Protein AF-A0A183G8W5-F1 (afdb_monomer_lite)

Foldseek 3Di:
DDPVVVVVVVVVVVVVVVPDDPDDPDDPPPDDPVVVVVVVVVVVVVVVVVVVVVVVVVVVVVPPPPPPPPPVVVVVVLVVQLVVLVVQLVVLVVVCVVPVDPVSVLSNLVSVLSNQLSVLVVVLVVVVVDDPDPDDDDDSVVSSVVSVVVSVVSVVVSVVVSVVVVVVVVVVVVVVVVVPVD

Sequence (182 aa):
MNPRKRQKKINDEEKRKFDEDPHSNGVVSCPSPSQLRLKQEYYDHQARLLRLYEEDKKLLADDRPPKAEPEAESQLMLRCCFALNVFSLVGNLTASILSGSLSIMSTFVDSLMDFLCSAVMNTCMRLIEKPDTFNYPRGKHRLELIGVLISAILMAFANIGMAMQAFNDIADESVSKLGVCG

InterPro domains:
  IPR027469 Cation efflux transmembrane domain superfamily [G3DSA:1.20.1510.10] (77-179)
  IPR027469 Cation efflux transmembrane domain superfamily [SSF16111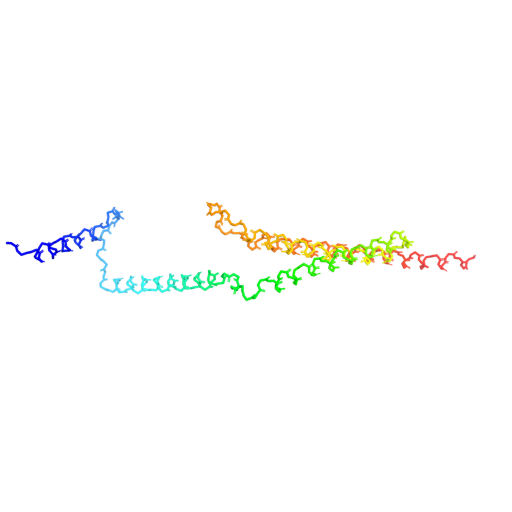1] (75-173)
  IPR050291 Cation-efflux pump FieF-like [PTHR43840] (25-176)
  IPR058533 Cation efflux protein, transmembrane domain [PF01545] (82-171)

Organism: Heligmosomoides polygyrus (NCBI:txid6339)

Radius of gyration: 33.56 Å; chains: 1; bounding box: 96×26×90 Å

Secondary structure (DSSP, 8-state):
--HHHHHHHHHHHHHHHTT------S------HHHHHHHHHHHHHHHHHHHHHHHHHHHHHH-SS---SSHHHHHHHHHHHHHHHHHHHHHHHHHHHHH--HHHHHHHHHHHHHHHHHHHHHHHHHHHS---TTS-SS-HHHHHHHHHHHHHHHHHHHHHHHHHHHHHHHHHHHHHHHHS--

Structure (mmCIF, N/CA/C/O backbone):
data_AF-A0A183G8W5-F1
#
_entry.id   AF-A0A183G8W5-F1
#
loop_
_atom_site.group_PDB
_atom_site.id
_atom_site.type_symbol
_atom_site.label_atom_id
_atom_site.label_alt_id
_atom_site.label_comp_id
_atom_site.label_asym_id
_atom_site.label_entity_id
_atom_site.label_seq_id
_atom_site.pdbx_PDB_ins_code
_atom_site.Cartn_x
_atom_site.Cartn_y
_atom_site.Cartn_z
_atom_site.occupancy
_atom_site.B_iso_or_equiv
_atom_site.auth_seq_id
_atom_site.auth_comp_id
_atom_site.auth_asym_id
_atom_site.auth_atom_id
_atom_site.pdbx_PDB_model_num
ATOM 1 N N . MET A 1 1 ? -53.573 -4.235 56.856 1.00 49.19 1 MET A N 1
ATOM 2 C CA . MET A 1 1 ? -52.093 -4.149 56.777 1.00 49.19 1 MET A CA 1
ATOM 3 C C . MET A 1 1 ? -51.730 -3.386 55.502 1.00 49.19 1 MET A C 1
ATOM 5 O O . MET A 1 1 ? -52.140 -3.818 54.438 1.00 49.19 1 MET A O 1
ATOM 9 N N . ASN A 1 2 ? -51.070 -2.223 55.590 1.00 47.91 2 ASN A N 1
ATOM 10 C CA . ASN A 1 2 ? -50.846 -1.325 54.442 1.00 47.91 2 ASN A CA 1
ATOM 11 C C . ASN A 1 2 ? -49.649 -1.806 53.578 1.00 47.91 2 ASN A C 1
ATOM 13 O O . ASN A 1 2 ? -48.548 -1.928 54.127 1.00 47.91 2 ASN A O 1
ATOM 17 N N . PRO A 1 3 ? -49.817 -2.064 52.264 1.00 54.00 3 PRO A N 1
ATOM 18 C CA . PRO A 1 3 ? -48.777 -2.640 51.398 1.00 54.00 3 PRO A CA 1
ATOM 19 C C . PRO A 1 3 ? -47.509 -1.777 51.290 1.00 54.00 3 PRO A C 1
ATOM 21 O O . PRO A 1 3 ? -46.415 -2.314 51.140 1.00 54.00 3 PRO A O 1
ATOM 24 N N . ARG A 1 4 ? -47.607 -0.456 51.501 1.00 56.97 4 ARG A N 1
ATOM 25 C CA . ARG A 1 4 ? -46.444 0.453 51.461 1.00 56.97 4 ARG A CA 1
ATOM 26 C C . ARG A 1 4 ? -45.430 0.236 52.592 1.00 56.97 4 ARG A C 1
ATOM 28 O O . ARG A 1 4 ? -44.260 0.568 52.430 1.00 56.97 4 ARG A O 1
ATOM 35 N N . LYS A 1 5 ? -45.840 -0.329 53.736 1.00 55.06 5 LYS A N 1
ATOM 36 C CA . LYS A 1 5 ? -44.928 -0.570 54.874 1.00 55.06 5 LYS A CA 1
ATOM 37 C C . LYS A 1 5 ? -44.068 -1.827 54.697 1.00 55.06 5 LYS A C 1
ATOM 39 O O . LYS A 1 5 ? -42.996 -1.899 55.288 1.00 55.06 5 LYS A O 1
ATOM 44 N N . ARG A 1 6 ? -44.510 -2.793 53.881 1.00 56.31 6 ARG A N 1
ATOM 45 C CA . ARG A 1 6 ? -43.727 -4.000 53.563 1.00 56.31 6 ARG A CA 1
ATOM 46 C C . ARG A 1 6 ? -42.568 -3.685 52.623 1.00 56.31 6 ARG A C 1
ATOM 48 O O . ARG A 1 6 ? -41.458 -4.103 52.913 1.00 56.31 6 ARG A O 1
ATOM 55 N N . GLN A 1 7 ? -42.803 -2.879 51.586 1.00 57.22 7 GLN A N 1
ATOM 56 C CA . GLN A 1 7 ? -41.749 -2.481 50.644 1.00 57.22 7 GLN A CA 1
ATOM 57 C C . GLN A 1 7 ? -40.586 -1.763 51.340 1.00 57.22 7 GLN A C 1
ATOM 59 O O . GLN A 1 7 ? -39.430 -2.043 51.055 1.00 57.22 7 GLN A O 1
ATOM 64 N N . LYS A 1 8 ? -40.886 -0.880 52.303 1.00 54.34 8 LYS A N 1
ATOM 65 C CA . LYS A 1 8 ? -39.847 -0.129 53.017 1.00 54.34 8 LYS A CA 1
ATOM 66 C C . LYS A 1 8 ? -38.949 -1.040 53.865 1.00 54.34 8 LYS A C 1
ATOM 68 O O . LYS A 1 8 ? -37.739 -0.896 53.822 1.00 54.34 8 LYS A O 1
ATOM 73 N N . LYS A 1 9 ? -39.534 -2.038 54.541 1.00 56.78 9 LYS A N 1
ATOM 74 C CA . LYS A 1 9 ? -38.778 -3.047 55.303 1.00 56.78 9 LYS A CA 1
ATOM 75 C C . LYS A 1 9 ? -37.873 -3.907 54.421 1.00 56.78 9 LYS A C 1
ATOM 77 O O . LYS A 1 9 ? -36.757 -4.193 54.825 1.00 56.78 9 LYS A O 1
ATOM 82 N N . ILE A 1 10 ? -38.352 -4.287 53.236 1.00 56.53 10 ILE A N 1
ATOM 83 C CA . ILE A 1 10 ? -37.584 -5.101 52.285 1.00 56.53 10 ILE A CA 1
ATOM 84 C C . ILE A 1 10 ? -36.381 -4.301 51.765 1.00 56.53 10 ILE A C 1
ATOM 86 O O . ILE A 1 10 ? -35.266 -4.808 51.786 1.00 56.53 10 ILE A O 1
ATOM 90 N N . ASN A 1 11 ? -36.572 -3.023 51.417 1.00 51.72 11 ASN A N 1
ATOM 91 C CA . ASN A 1 11 ? -35.470 -2.153 50.995 1.00 51.72 11 ASN A CA 1
ATOM 92 C C . ASN A 1 11 ? -34.452 -1.883 52.123 1.00 51.72 11 ASN A C 1
ATOM 94 O O . ASN A 1 11 ? -33.257 -1.786 51.852 1.00 51.72 11 ASN A O 1
ATOM 98 N N . ASP A 1 12 ? -34.903 -1.779 53.378 1.00 54.53 12 ASP A N 1
ATOM 99 C CA . ASP A 1 12 ? -34.021 -1.571 54.536 1.00 54.53 12 ASP A CA 1
ATOM 100 C C . ASP A 1 12 ? -33.238 -2.852 54.920 1.00 54.53 12 ASP A C 1
ATOM 102 O O . ASP A 1 12 ? -32.113 -2.764 55.417 1.00 54.53 12 ASP A O 1
ATOM 106 N N . GLU A 1 13 ? -33.790 -4.047 54.671 1.00 57.28 13 GLU A N 1
ATOM 107 C CA . GLU A 1 13 ? -33.091 -5.334 54.846 1.00 57.28 13 GLU A CA 1
ATOM 108 C C . GLU A 1 13 ? -32.104 -5.630 53.708 1.00 57.28 13 GLU A C 1
ATOM 110 O O . GLU A 1 13 ? -31.010 -6.132 53.971 1.00 57.28 13 GLU A O 1
ATOM 115 N N . GLU A 1 14 ? -32.439 -5.270 52.467 1.00 52.94 14 GLU A N 1
ATOM 116 C CA . GLU A 1 14 ? -31.558 -5.440 51.304 1.00 52.94 14 GLU A CA 1
ATOM 117 C C . GLU A 1 14 ? -30.315 -4.542 51.404 1.00 52.94 14 GLU A C 1
ATOM 119 O O . GLU A 1 14 ? -29.197 -4.988 51.141 1.00 52.94 14 GLU A O 1
ATOM 124 N N . LYS A 1 15 ? -30.476 -3.316 51.923 1.00 46.53 15 LYS A N 1
ATOM 125 C CA . LYS A 1 15 ? -29.362 -2.386 52.156 1.00 46.53 15 LYS A CA 1
ATOM 126 C C . LYS A 1 15 ? -28.382 -2.868 53.230 1.00 46.53 15 LYS A C 1
ATOM 128 O O . LYS A 1 15 ? -27.213 -2.514 53.163 1.00 46.53 15 LYS A O 1
ATOM 133 N N . ARG A 1 16 ? -28.821 -3.699 54.187 1.00 49.56 16 ARG A N 1
ATOM 134 C CA . ARG A 1 16 ? -27.936 -4.282 55.214 1.00 49.56 16 ARG A CA 1
ATOM 135 C C . ARG A 1 16 ? -27.105 -5.470 54.729 1.00 49.56 16 ARG A C 1
ATOM 137 O O . ARG A 1 16 ? -26.141 -5.812 55.401 1.00 49.56 16 ARG A O 1
ATOM 144 N N . LYS A 1 17 ? -27.455 -6.094 53.600 1.00 45.84 17 LYS A N 1
ATOM 145 C CA . LYS A 1 17 ? -26.673 -7.201 53.023 1.00 45.84 17 LYS A CA 1
ATOM 146 C C . LYS A 1 17 ? -25.524 -6.748 52.124 1.00 45.84 17 LYS A C 1
ATOM 148 O O . LYS A 1 17 ? -24.639 -7.547 51.863 1.00 45.84 17 LYS A O 1
ATOM 153 N N . PHE A 1 18 ? -25.534 -5.502 51.653 1.00 42.06 18 PHE A N 1
ATOM 154 C CA . PHE A 1 18 ? -24.495 -4.990 50.753 1.00 42.06 18 PHE A CA 1
ATOM 155 C C . PHE A 1 18 ? -23.235 -4.492 51.490 1.00 42.06 18 PHE A C 1
ATOM 157 O O . PHE A 1 18 ? -22.231 -4.225 50.848 1.00 42.06 18 PHE A O 1
ATOM 164 N N . ASP A 1 19 ? -23.270 -4.395 52.826 1.00 48.47 19 ASP A N 1
ATOM 165 C CA . ASP A 1 19 ? -22.113 -4.018 53.658 1.00 48.47 19 ASP A CA 1
ATOM 166 C C . ASP A 1 19 ? -21.274 -5.231 54.136 1.00 48.47 19 ASP A C 1
ATOM 168 O O . ASP A 1 19 ? -20.283 -5.049 54.843 1.00 48.47 19 ASP A O 1
ATOM 172 N N . GLU A 1 20 ? -21.633 -6.470 53.771 1.00 48.41 20 GLU A N 1
ATOM 173 C CA . GLU A 1 20 ? -20.783 -7.650 54.010 1.00 48.41 20 GLU A CA 1
ATOM 174 C C . GLU A 1 20 ? -19.962 -7.991 52.759 1.00 48.41 20 GLU A C 1
ATOM 176 O O . GLU A 1 20 ? -20.399 -8.760 51.905 1.00 48.41 20 GLU A O 1
ATOM 181 N N . ASP A 1 21 ? -18.741 -7.460 52.681 1.00 39.84 21 ASP A N 1
ATOM 182 C CA . ASP A 1 21 ? -17.674 -8.013 51.840 1.00 39.84 21 ASP A CA 1
ATOM 183 C C . ASP A 1 21 ? -16.904 -9.086 52.640 1.00 39.84 21 ASP A C 1
ATOM 185 O O . ASP A 1 21 ? -16.186 -8.748 53.589 1.00 39.84 21 ASP A O 1
ATOM 189 N N . PRO A 1 22 ? -16.981 -10.385 52.289 1.00 53.00 22 PRO A N 1
ATOM 190 C CA . PRO A 1 22 ? -16.333 -11.440 53.048 1.00 53.00 22 PRO A CA 1
ATOM 191 C C . PRO A 1 22 ? -15.036 -11.867 52.354 1.00 53.00 22 PRO A C 1
ATOM 193 O O . PRO A 1 22 ? -14.974 -12.962 51.813 1.00 53.00 22 PRO A O 1
ATOM 196 N N . HIS A 1 23 ? -13.993 -11.027 52.337 1.00 48.72 23 HIS A N 1
ATOM 197 C CA . HIS A 1 23 ? -12.606 -11.514 52.219 1.00 48.72 23 HIS A CA 1
ATOM 198 C C . HIS A 1 23 ? -11.563 -10.400 52.427 1.00 48.72 23 HIS A C 1
ATOM 200 O O . HIS A 1 23 ? -11.096 -9.767 51.485 1.00 48.72 23 HIS A O 1
ATOM 206 N N . SER A 1 24 ? -11.114 -10.206 53.669 1.00 42.41 24 SER A N 1
ATOM 207 C CA . SER A 1 24 ? -9.770 -9.674 53.933 1.00 42.41 24 SER A CA 1
ATOM 208 C C . SER A 1 24 ? -9.283 -10.144 55.303 1.00 42.41 24 SER A C 1
ATOM 210 O O . SER A 1 24 ? -9.345 -9.426 56.298 1.00 42.41 24 SER A O 1
ATOM 212 N N . ASN A 1 25 ? -8.786 -11.383 55.348 1.00 51.31 25 ASN A N 1
ATOM 213 C CA . ASN A 1 25 ? -7.947 -11.866 56.442 1.00 51.31 25 ASN A CA 1
ATOM 214 C C . ASN A 1 25 ? -6.604 -11.128 56.392 1.00 51.31 25 ASN A C 1
ATOM 216 O O . ASN A 1 25 ? -5.707 -11.492 55.637 1.00 51.31 25 ASN A O 1
ATOM 220 N N . GLY A 1 26 ? -6.483 -10.079 57.196 1.00 43.53 26 GLY A N 1
ATOM 221 C CA . GLY A 1 26 ? -5.248 -9.333 57.388 1.00 43.53 26 GLY A CA 1
ATOM 222 C C . GLY A 1 26 ? -5.509 -8.190 58.352 1.00 43.53 26 GLY A C 1
ATOM 223 O O . GLY A 1 26 ? -6.184 -7.242 57.980 1.00 43.53 26 GLY A O 1
ATOM 224 N N . VAL A 1 27 ? -5.037 -8.347 59.594 1.00 43.94 27 VAL A N 1
ATOM 225 C CA . VAL A 1 27 ? -4.853 -7.322 60.639 1.00 43.94 27 VAL A CA 1
ATOM 226 C C . VAL A 1 27 ? -5.718 -6.066 60.455 1.00 43.94 27 VAL A C 1
ATOM 228 O O . VAL A 1 27 ? -5.347 -5.143 59.731 1.00 43.94 27 VAL A O 1
ATOM 231 N N . VAL A 1 28 ? -6.845 -5.985 61.169 1.00 51.59 28 VAL A N 1
ATOM 232 C CA . VAL A 1 28 ? -7.595 -4.728 61.316 1.00 51.59 28 VAL A CA 1
ATOM 233 C C . VAL A 1 28 ? -6.777 -3.789 62.209 1.00 51.59 28 VAL A C 1
ATOM 235 O O . VAL A 1 28 ? -7.025 -3.643 63.402 1.00 51.59 28 VAL A O 1
ATOM 238 N N . SER A 1 29 ? -5.748 -3.165 61.640 1.00 54.47 29 SER A N 1
ATOM 239 C CA . SER A 1 29 ? -5.206 -1.924 62.177 1.00 54.47 29 SER A CA 1
ATOM 240 C C . SER A 1 29 ? -6.195 -0.830 61.807 1.00 54.47 29 SER A C 1
ATOM 242 O O . SER A 1 29 ? -6.332 -0.495 60.631 1.00 54.47 29 SER A O 1
ATOM 244 N N . CYS A 1 30 ? -6.908 -0.294 62.798 1.00 56.50 30 CYS A N 1
ATOM 245 C CA . CYS A 1 30 ? -7.756 0.878 62.607 1.00 56.50 30 CYS A CA 1
ATOM 246 C C . CYS A 1 30 ? -6.913 2.001 61.972 1.00 56.50 30 CYS A C 1
ATOM 248 O O . CYS A 1 30 ? -5.947 2.453 62.596 1.00 56.50 30 CYS A O 1
ATOM 250 N N . PRO A 1 31 ? -7.221 2.446 60.741 1.00 57.00 31 PRO A N 1
ATOM 251 C CA . PRO A 1 31 ? -6.466 3.516 60.117 1.00 57.00 31 PRO A CA 1
ATOM 252 C C . PRO A 1 31 ? -6.745 4.829 60.857 1.00 57.00 31 PRO A C 1
ATOM 254 O O . PRO A 1 31 ? -7.890 5.145 61.171 1.00 57.00 31 PRO A O 1
ATOM 257 N N . SER A 1 32 ? -5.690 5.603 61.131 1.00 60.19 32 SER A N 1
ATOM 258 C CA . SER A 1 32 ? -5.796 6.990 61.608 1.00 60.19 32 SER A CA 1
ATOM 259 C C . SER A 1 32 ? -6.799 7.783 60.747 1.00 60.19 32 SER A C 1
ATOM 261 O O . SER A 1 32 ? -6.834 7.573 59.531 1.00 60.19 32 SER A O 1
ATOM 263 N N . PRO A 1 33 ? -7.573 8.736 61.303 1.00 67.00 33 PRO A N 1
ATOM 264 C CA . PRO A 1 33 ? -8.518 9.555 60.533 1.00 67.00 33 PRO A CA 1
ATOM 265 C C . PRO A 1 33 ? -7.881 10.290 59.338 1.00 67.00 33 PRO A C 1
ATOM 267 O O . PRO A 1 33 ? -8.570 10.588 58.363 1.00 67.00 33 PRO A O 1
ATOM 270 N N . SER A 1 34 ? -6.564 10.532 59.362 1.00 65.12 34 SER A N 1
ATOM 271 C CA . SER A 1 34 ? -5.813 11.059 58.213 1.00 65.12 34 SER A CA 1
ATOM 272 C C . SER A 1 34 ? -5.623 10.041 57.076 1.00 65.12 34 SER A C 1
ATOM 274 O O . SER A 1 34 ? -5.684 10.414 55.908 1.00 65.12 34 SER A O 1
ATOM 276 N N . GLN A 1 35 ? -5.459 8.755 57.398 1.00 65.19 35 GLN A N 1
ATOM 277 C CA . GLN A 1 35 ? -5.268 7.668 56.427 1.00 65.19 35 GLN A CA 1
ATOM 278 C C . GLN A 1 35 ? -6.565 7.328 55.679 1.00 65.19 35 GLN A C 1
ATOM 280 O O . GLN A 1 35 ? -6.529 6.971 54.504 1.00 65.19 35 GLN A O 1
ATOM 285 N N . LEU A 1 36 ? -7.725 7.484 56.330 1.00 69.38 36 LEU A N 1
ATOM 286 C CA . LEU A 1 36 ? -9.034 7.309 55.689 1.00 69.38 36 LEU A CA 1
ATOM 287 C C . LEU A 1 36 ? -9.291 8.354 54.598 1.00 69.38 36 LEU A C 1
ATOM 289 O O . LEU A 1 36 ? -9.802 8.004 53.538 1.00 69.38 36 LEU A O 1
ATOM 293 N N . ARG A 1 37 ? -8.887 9.611 54.823 1.00 73.62 37 ARG A N 1
ATOM 294 C CA . ARG A 1 37 ? -9.021 10.683 53.823 1.00 73.62 37 ARG A CA 1
ATOM 295 C C . ARG A 1 37 ? -8.140 10.441 52.602 1.00 73.62 37 ARG A C 1
ATOM 297 O O . ARG A 1 37 ? -8.619 10.579 51.485 1.00 73.62 37 ARG A O 1
ATOM 304 N N . LEU A 1 38 ? -6.899 10.004 52.817 1.00 82.81 38 LEU A N 1
ATOM 305 C CA . LEU A 1 38 ? -5.981 9.659 51.730 1.00 82.81 38 LEU A CA 1
ATOM 306 C C . LEU A 1 38 ? -6.483 8.455 50.922 1.00 82.81 38 LEU A C 1
ATOM 308 O O . LEU A 1 38 ? -6.426 8.457 49.696 1.00 82.81 38 LEU A O 1
ATOM 312 N N . LYS A 1 39 ? -7.016 7.433 51.604 1.00 72.50 39 LYS A N 1
ATOM 313 C CA . LYS A 1 39 ? -7.614 6.262 50.952 1.00 72.50 39 LYS A CA 1
ATOM 314 C C . LYS A 1 39 ? -8.842 6.654 50.122 1.00 72.50 39 LYS A C 1
ATOM 316 O O . LYS A 1 39 ? -9.029 6.132 49.028 1.00 72.50 39 LYS A O 1
ATOM 321 N N . GLN A 1 40 ? -9.647 7.590 50.620 1.00 81.38 40 GLN A N 1
ATOM 322 C CA . GLN A 1 40 ? -10.811 8.108 49.908 1.00 81.38 40 GLN A CA 1
ATOM 323 C C . GLN A 1 40 ? -10.413 8.931 48.676 1.00 81.38 40 GLN A C 1
ATOM 325 O O . GLN A 1 40 ? -10.931 8.660 47.598 1.00 81.38 40 GLN A O 1
ATOM 330 N N . GLU A 1 41 ? -9.421 9.823 48.785 1.00 83.56 41 GLU A N 1
ATOM 331 C CA . GLU A 1 41 ? -8.863 10.531 47.620 1.00 83.56 41 GLU A CA 1
ATOM 332 C C . GLU A 1 41 ? -8.254 9.572 46.588 1.00 83.56 41 GLU A C 1
ATOM 334 O O . GLU A 1 41 ? -8.422 9.768 45.385 1.00 83.56 41 GLU A O 1
ATOM 339 N N . TYR A 1 42 ? -7.580 8.508 47.038 1.00 80.44 42 TYR A N 1
ATOM 340 C CA . TYR A 1 42 ? -7.020 7.492 46.148 1.00 80.44 42 TYR A CA 1
ATOM 341 C C . TYR A 1 42 ? -8.116 6.763 45.355 1.00 80.44 42 TYR A C 1
ATOM 343 O O . TYR A 1 42 ? -8.004 6.623 44.134 1.00 80.44 42 TYR A O 1
ATOM 351 N N . TYR A 1 43 ? -9.204 6.347 46.014 1.00 83.81 43 TYR A N 1
ATOM 352 C CA . TYR A 1 43 ? -10.336 5.709 45.335 1.00 83.81 43 TYR A CA 1
ATOM 353 C C . TYR A 1 43 ? -11.100 6.668 44.421 1.00 83.81 43 TYR A C 1
ATOM 355 O O . TYR A 1 43 ? -11.495 6.261 43.327 1.00 83.81 43 TYR A O 1
ATOM 363 N N . ASP A 1 44 ? -11.257 7.935 44.812 1.00 90.06 44 ASP A N 1
ATOM 364 C CA . ASP A 1 44 ? -11.855 8.964 43.956 1.00 90.06 44 ASP A CA 1
ATOM 365 C C . ASP A 1 44 ? -11.013 9.179 42.695 1.00 90.06 44 ASP A C 1
ATOM 367 O O . ASP A 1 44 ? -11.540 9.263 41.577 1.00 90.06 44 ASP A O 1
ATOM 371 N N . HIS A 1 45 ? -9.686 9.187 42.843 1.00 87.81 45 HIS A N 1
ATOM 372 C CA . HIS A 1 45 ? -8.786 9.312 41.709 1.00 87.81 45 HIS A CA 1
ATOM 373 C C . HIS A 1 45 ? -8.870 8.096 40.775 1.00 87.81 45 HIS A C 1
ATOM 375 O O . HIS A 1 45 ? -8.903 8.260 39.549 1.00 87.81 45 HIS A O 1
ATOM 381 N N . GLN A 1 46 ? -8.969 6.891 41.341 1.00 87.88 46 GLN A N 1
ATOM 382 C CA . GLN A 1 46 ? -9.117 5.646 40.590 1.00 87.88 46 GLN A CA 1
ATOM 383 C C . GLN A 1 46 ? -10.467 5.585 39.852 1.00 87.88 46 GLN A C 1
ATOM 385 O O . GLN A 1 46 ? -10.512 5.196 38.683 1.00 87.88 46 GLN A O 1
ATOM 390 N N . ALA A 1 47 ? -11.552 6.058 40.474 1.00 89.75 47 ALA A N 1
ATOM 391 C CA . ALA A 1 47 ? -12.870 6.164 39.849 1.00 89.75 47 ALA A CA 1
ATOM 392 C C . ALA A 1 47 ? -12.883 7.161 38.678 1.00 89.75 47 ALA A C 1
ATOM 394 O O . ALA A 1 47 ? -13.520 6.907 37.652 1.00 89.75 47 ALA A O 1
ATOM 395 N N . ARG A 1 48 ? -12.145 8.276 38.790 1.00 93.38 48 ARG A N 1
ATOM 396 C CA . ARG A 1 48 ? -11.991 9.252 37.700 1.00 93.38 48 ARG A CA 1
ATOM 397 C C . ARG A 1 48 ? -11.288 8.647 36.484 1.00 93.38 48 ARG A C 1
ATOM 399 O O . ARG A 1 48 ? -11.756 8.838 35.366 1.00 93.38 48 ARG A O 1
ATOM 406 N N . LEU A 1 49 ? -10.193 7.915 36.696 1.00 90.19 49 LEU A N 1
ATOM 407 C CA . LEU A 1 49 ? -9.461 7.247 35.613 1.00 90.19 49 LEU A CA 1
ATOM 408 C C . LEU A 1 49 ? -10.321 6.191 34.920 1.00 90.19 49 LEU A C 1
ATOM 410 O O . LEU A 1 49 ? -10.300 6.093 33.696 1.00 90.19 49 LEU A O 1
ATOM 414 N N . LEU A 1 50 ? -11.109 5.438 35.691 1.00 91.06 50 LEU A N 1
ATOM 415 C CA . LEU A 1 50 ? -12.001 4.422 35.141 1.00 91.06 50 LEU A CA 1
ATOM 416 C C . LEU A 1 50 ? -13.089 5.045 34.255 1.00 91.06 50 LEU A C 1
ATOM 418 O O . LEU A 1 50 ? -13.356 4.532 33.173 1.00 91.06 50 LEU A O 1
ATOM 422 N N . ARG A 1 51 ? -13.658 6.184 34.679 1.00 92.62 51 ARG A N 1
ATOM 423 C CA . ARG A 1 51 ? -14.633 6.945 33.882 1.00 92.62 51 ARG A CA 1
ATOM 424 C C . ARG A 1 51 ? -14.033 7.488 32.591 1.00 92.62 51 ARG A C 1
ATOM 426 O O . ARG A 1 51 ? -14.648 7.310 31.551 1.00 92.62 51 ARG A O 1
ATOM 433 N N . LEU A 1 52 ? -12.844 8.093 32.656 1.00 89.56 52 LEU A N 1
ATOM 434 C CA . LEU A 1 52 ? -12.129 8.594 31.474 1.00 89.56 52 LEU A CA 1
ATOM 435 C C . LEU A 1 52 ? -11.815 7.459 30.494 1.00 89.56 52 LEU A C 1
ATOM 437 O O . LEU A 1 52 ? -12.067 7.585 29.306 1.00 89.56 52 LEU A O 1
ATOM 441 N N . TYR A 1 53 ? -11.348 6.313 30.996 1.00 87.25 53 TYR A N 1
ATOM 442 C CA . TYR A 1 53 ? -11.099 5.137 30.164 1.00 87.25 53 TYR A CA 1
ATOM 443 C C . TYR A 1 53 ? -12.381 4.599 29.514 1.00 87.25 53 TYR A C 1
ATOM 445 O O . TYR A 1 53 ? -12.364 4.159 28.368 1.00 87.25 53 TYR A O 1
ATOM 453 N N . GLU A 1 54 ? -13.501 4.604 30.236 1.00 87.81 54 GLU A N 1
ATOM 454 C CA . GLU A 1 54 ? -14.789 4.152 29.711 1.00 87.81 54 GLU A CA 1
ATOM 455 C C . GLU A 1 54 ? -15.395 5.146 28.710 1.00 87.81 54 GLU A C 1
ATOM 457 O O . GLU A 1 54 ? -16.040 4.726 27.751 1.00 87.81 54 GLU A O 1
ATOM 462 N N . GLU A 1 55 ? -15.155 6.442 28.899 1.00 86.19 55 GLU A N 1
ATOM 463 C CA . GLU A 1 55 ? -15.500 7.513 27.963 1.00 86.19 55 GLU A CA 1
ATOM 464 C C . GLU A 1 55 ? -14.670 7.414 26.681 1.00 86.19 55 GLU A C 1
ATOM 466 O O . GLU A 1 55 ? -15.255 7.312 25.607 1.00 86.19 55 GLU A O 1
ATOM 471 N N . ASP A 1 56 ? -13.344 7.290 26.784 1.00 79.62 56 ASP A N 1
ATOM 472 C CA . ASP A 1 56 ? -12.460 7.029 25.641 1.00 79.62 56 ASP A CA 1
ATOM 473 C C . ASP A 1 56 ? -12.873 5.745 24.918 1.00 79.62 56 ASP A C 1
ATOM 475 O O . ASP A 1 56 ? -12.949 5.701 23.693 1.00 79.62 56 ASP A O 1
ATOM 479 N N . LYS A 1 57 ? -13.217 4.688 25.664 1.00 80.62 57 LYS A N 1
ATOM 480 C CA . LYS A 1 57 ? -13.716 3.438 25.083 1.00 80.62 57 LYS A CA 1
ATOM 481 C C . LYS A 1 57 ? -15.059 3.630 24.379 1.00 80.62 57 LYS A C 1
ATOM 483 O O . LYS A 1 57 ? -15.297 2.951 23.387 1.00 80.62 57 LYS A O 1
ATOM 488 N N . LYS A 1 58 ? -15.932 4.513 24.869 1.00 76.19 58 LYS A N 1
ATOM 489 C CA . LYS A 1 58 ? -17.198 4.858 24.207 1.00 76.19 58 LYS A CA 1
ATOM 490 C C . LYS A 1 58 ? -16.970 5.712 22.972 1.00 76.19 58 LYS A C 1
ATOM 492 O O . LYS A 1 58 ? -17.620 5.435 21.982 1.00 76.19 58 LYS A O 1
ATOM 497 N N . LEU A 1 59 ? -16.040 6.662 22.992 1.00 73.69 59 LEU A N 1
ATOM 498 C CA . LEU A 1 59 ? -15.664 7.454 21.818 1.00 73.69 59 LEU A CA 1
ATOM 499 C C . LEU A 1 59 ? -15.048 6.566 20.733 1.00 73.69 59 LEU A C 1
ATOM 501 O O . LEU A 1 59 ? -15.466 6.626 19.586 1.00 73.69 59 LEU A O 1
ATOM 505 N N . LEU A 1 60 ? -14.146 5.658 21.111 1.00 69.50 60 LEU A N 1
ATOM 506 C CA . LEU A 1 60 ? -13.544 4.676 20.201 1.00 69.50 60 LEU A CA 1
ATOM 507 C C . LEU A 1 60 ? -14.527 3.586 19.740 1.00 69.50 60 LEU A C 1
ATOM 509 O O . LEU A 1 60 ? -14.310 2.961 18.710 1.00 69.50 60 LEU A O 1
ATOM 513 N N . ALA A 1 61 ? -15.576 3.299 20.516 1.00 63.88 61 ALA A N 1
ATOM 514 C CA . ALA A 1 61 ? -16.632 2.361 20.125 1.00 63.88 61 ALA A CA 1
ATOM 515 C C . ALA A 1 61 ? -17.761 3.034 19.330 1.00 63.88 61 ALA A C 1
ATOM 517 O O . ALA A 1 61 ? -18.474 2.345 18.600 1.00 63.88 61 ALA A O 1
ATOM 518 N N . ASP A 1 62 ? -17.946 4.345 19.496 1.00 55.91 62 ASP A N 1
ATOM 519 C CA . ASP A 1 62 ? -18.834 5.181 18.687 1.00 55.91 62 ASP A CA 1
ATOM 520 C C . ASP A 1 62 ? -18.171 5.618 17.378 1.00 55.91 62 ASP A C 1
ATOM 522 O O . ASP A 1 62 ? -18.879 5.839 16.402 1.00 55.91 62 ASP A O 1
ATOM 526 N N . ASP A 1 63 ? -16.841 5.498 17.291 1.00 51.22 63 ASP A N 1
ATOM 527 C CA . ASP A 1 63 ? -16.084 5.247 16.054 1.00 51.22 63 ASP A CA 1
ATOM 528 C C . ASP A 1 63 ? -16.405 3.845 15.473 1.00 51.22 63 ASP A C 1
ATOM 530 O O . ASP A 1 63 ? -15.562 3.114 14.946 1.00 51.22 63 ASP A O 1
ATOM 534 N N . ARG A 1 64 ? -17.686 3.443 15.544 1.00 52.47 64 ARG A N 1
ATOM 535 C CA . ARG A 1 64 ? -18.283 2.654 14.472 1.00 52.47 64 ARG A CA 1
ATOM 536 C C . ARG A 1 64 ? -17.928 3.401 13.189 1.00 52.47 64 ARG A C 1
ATOM 538 O O . ARG A 1 64 ? -18.117 4.619 13.168 1.00 52.47 64 ARG A O 1
ATOM 545 N N . PRO A 1 65 ? -17.443 2.705 12.143 1.00 53.47 65 PRO A N 1
ATOM 546 C CA . PRO A 1 65 ? -17.175 3.358 10.871 1.00 53.47 65 PRO A CA 1
ATOM 547 C C . PRO A 1 65 ? -18.391 4.228 10.541 1.00 53.47 65 PRO A C 1
ATOM 549 O O . PRO A 1 65 ? -19.518 3.759 10.760 1.00 53.47 65 PRO A O 1
ATOM 552 N N . PRO A 1 66 ? -18.175 5.499 10.152 1.00 48.12 66 PRO A N 1
ATOM 553 C CA . PRO A 1 66 ? -19.230 6.491 10.040 1.00 48.12 66 PRO A CA 1
ATOM 554 C C . PRO A 1 66 ? -20.418 5.854 9.343 1.00 48.12 66 PRO A C 1
ATOM 556 O O . PRO A 1 66 ? -20.275 5.227 8.294 1.00 48.12 66 PRO A O 1
ATOM 559 N N . LYS A 1 67 ? -21.573 5.942 9.998 1.00 42.91 67 LYS A N 1
ATOM 560 C CA . LYS A 1 67 ? -22.834 5.391 9.528 1.00 42.91 67 LYS A CA 1
ATOM 561 C C . LYS A 1 67 ? -23.133 5.976 8.147 1.00 42.91 67 LYS A C 1
ATOM 563 O O . LYS A 1 67 ? -23.719 7.041 8.069 1.00 42.91 67 LYS A O 1
ATOM 568 N N . ALA A 1 68 ? -22.704 5.281 7.099 1.00 51.81 68 ALA A N 1
ATOM 569 C CA . ALA A 1 68 ? -23.468 5.019 5.892 1.00 51.81 68 ALA A CA 1
ATOM 570 C C . ALA A 1 68 ? -24.338 6.175 5.352 1.00 51.81 68 ALA A C 1
ATOM 572 O O . ALA A 1 68 ? -25.494 5.960 5.000 1.00 51.81 68 ALA A O 1
ATOM 573 N N . GLU A 1 69 ? -23.800 7.387 5.249 1.00 50.00 69 GLU A N 1
ATOM 574 C CA . GLU A 1 69 ? -24.196 8.300 4.172 1.00 50.00 69 GLU A CA 1
ATOM 575 C C . GLU A 1 69 ? -23.682 7.656 2.866 1.00 50.00 69 GLU A C 1
ATOM 577 O O . GLU A 1 69 ? -22.626 7.017 2.886 1.00 50.00 69 GLU A O 1
ATOM 582 N N . PRO A 1 70 ? -24.457 7.705 1.770 1.00 47.84 70 PRO A N 1
ATOM 583 C CA . PRO A 1 70 ? -24.714 6.563 0.878 1.00 47.84 70 PRO A CA 1
ATOM 584 C C . PRO A 1 70 ? -23.522 5.598 0.726 1.00 47.84 70 PRO A C 1
ATOM 586 O O . PRO A 1 70 ? -22.572 5.882 0.001 1.00 47.84 70 PRO A O 1
ATOM 589 N N . GLU A 1 71 ? -23.598 4.407 1.344 1.00 54.09 71 GLU A N 1
ATOM 590 C CA . GLU A 1 71 ? -22.546 3.364 1.295 1.00 54.09 71 GLU A CA 1
ATOM 591 C C . GLU A 1 71 ? -22.093 2.996 -0.129 1.00 54.09 71 GLU A C 1
ATOM 593 O O . GLU A 1 71 ? -21.007 2.449 -0.328 1.00 54.09 71 GLU A O 1
ATOM 598 N N . ALA A 1 72 ? -22.914 3.311 -1.132 1.00 56.50 72 ALA A N 1
ATOM 599 C CA . ALA A 1 72 ? -22.575 3.167 -2.536 1.00 56.50 72 ALA A CA 1
ATOM 600 C C . ALA A 1 72 ? -21.331 3.980 -2.939 1.00 56.50 72 ALA A C 1
ATOM 602 O O . ALA A 1 72 ? -20.538 3.477 -3.732 1.00 56.50 72 ALA A O 1
ATOM 603 N N . GLU A 1 73 ? -21.122 5.185 -2.399 1.00 59.56 73 GLU A N 1
ATOM 604 C CA . GLU A 1 73 ? -20.004 6.048 -2.807 1.00 59.56 73 GLU A CA 1
ATOM 605 C C . GLU A 1 73 ? -18.662 5.544 -2.263 1.00 59.56 73 GLU A C 1
ATOM 607 O O . GLU A 1 73 ? -17.705 5.381 -3.022 1.00 59.56 73 GLU A O 1
ATOM 612 N N . SER A 1 74 ? -18.600 5.177 -0.980 1.00 62.50 74 SER A N 1
ATOM 613 C CA . SER A 1 74 ? -17.386 4.618 -0.366 1.00 62.50 74 SER A CA 1
ATOM 614 C C . SER A 1 74 ? -17.016 3.254 -0.958 1.00 62.50 74 SER A C 1
ATOM 616 O O . SER A 1 74 ? -15.843 2.978 -1.230 1.00 62.50 74 SER A O 1
ATOM 618 N N . GLN A 1 75 ? -18.010 2.400 -1.231 1.00 68.12 75 GLN A N 1
ATOM 619 C CA . GLN A 1 75 ? -17.770 1.120 -1.902 1.00 68.12 75 GLN A CA 1
ATOM 620 C C . GLN A 1 75 ? -17.346 1.300 -3.361 1.00 68.12 75 GLN A C 1
ATOM 622 O O . GLN A 1 75 ? -16.516 0.528 -3.848 1.00 68.12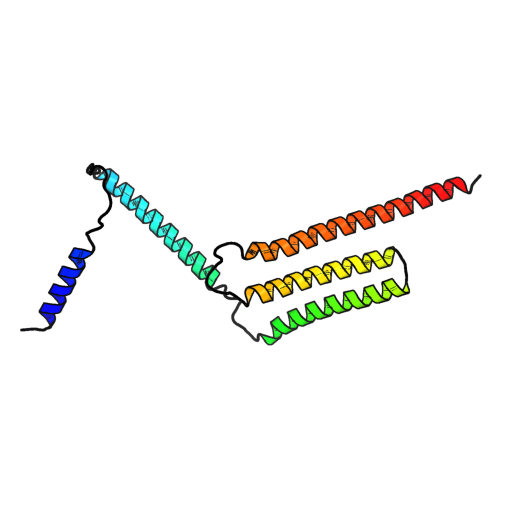 75 GLN A O 1
ATOM 627 N N . LEU A 1 76 ? -17.882 2.302 -4.064 1.00 73.88 76 LEU A N 1
ATOM 628 C CA . LEU A 1 76 ? -17.435 2.644 -5.411 1.00 73.88 76 LEU A CA 1
ATOM 629 C C . LEU A 1 76 ? -15.969 3.078 -5.390 1.00 73.88 76 LEU A C 1
ATOM 631 O O . LEU A 1 76 ? -15.199 2.608 -6.220 1.00 73.88 76 LEU A O 1
ATOM 635 N N . MET A 1 77 ? -15.564 3.895 -4.418 1.00 74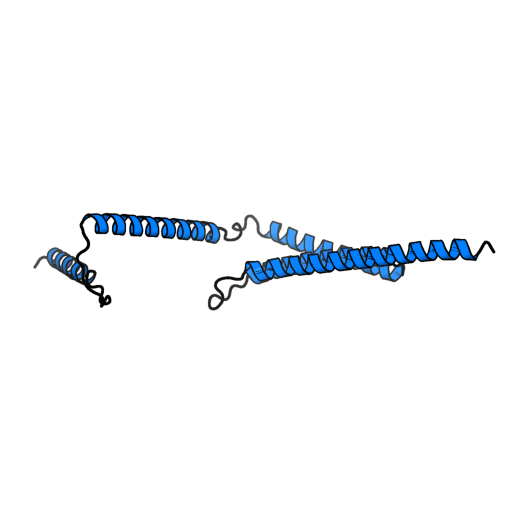.25 77 MET A N 1
ATOM 636 C CA . MET A 1 77 ? -14.186 4.371 -4.290 1.00 74.25 77 MET A CA 1
ATOM 637 C C . MET A 1 77 ? -13.202 3.213 -4.053 1.00 74.25 77 MET A C 1
ATOM 639 O O . MET A 1 77 ? -12.179 3.128 -4.728 1.00 74.25 77 MET A O 1
ATOM 643 N N . LEU A 1 78 ? -13.557 2.248 -3.195 1.00 73.19 78 LEU A N 1
ATOM 644 C CA . LEU A 1 78 ? -12.782 1.014 -2.988 1.00 73.19 78 LEU A CA 1
ATOM 645 C C . LEU A 1 78 ? -12.699 0.148 -4.249 1.00 73.19 78 LEU A C 1
ATOM 647 O O . LEU A 1 78 ? -11.623 -0.345 -4.592 1.00 73.19 78 LEU A O 1
ATOM 651 N N . ARG A 1 79 ? -13.821 -0.034 -4.955 1.00 75.50 79 ARG A N 1
ATOM 652 C CA . ARG A 1 79 ? -13.870 -0.807 -6.207 1.00 75.50 79 ARG A CA 1
ATOM 653 C C . ARG A 1 79 ? -13.069 -0.130 -7.316 1.00 75.50 79 ARG A C 1
ATOM 655 O O . ARG A 1 79 ? -12.367 -0.823 -8.044 1.00 75.50 79 ARG A O 1
ATOM 662 N N . CYS A 1 80 ? -13.133 1.195 -7.414 1.00 79.50 80 CYS A N 1
ATOM 663 C CA . CYS A 1 80 ? -12.332 1.991 -8.338 1.00 79.50 80 CYS A CA 1
ATOM 664 C C . CYS A 1 80 ? -10.845 1.892 -8.007 1.00 79.50 80 CYS A C 1
ATOM 666 O O . CYS A 1 80 ? -10.063 1.587 -8.900 1.00 79.50 80 CYS A O 1
ATOM 668 N N . CYS A 1 81 ? -10.446 2.061 -6.742 1.00 77.31 81 CYS A N 1
ATOM 669 C CA . CYS A 1 81 ? -9.057 1.861 -6.329 1.00 77.31 81 CYS A CA 1
ATOM 670 C C . CYS A 1 81 ? -8.581 0.450 -6.684 1.00 77.31 81 CYS A C 1
ATOM 672 O O . CYS A 1 81 ? -7.534 0.292 -7.305 1.00 77.31 81 CYS A O 1
ATOM 674 N N . PHE A 1 82 ? -9.363 -0.584 -6.375 1.00 74.75 82 PHE A N 1
ATOM 675 C CA . PHE A 1 82 ? -9.016 -1.955 -6.747 1.00 74.75 82 PHE A CA 1
ATOM 676 C C . PHE A 1 82 ? -8.877 -2.129 -8.269 1.00 74.75 82 PHE A C 1
ATOM 678 O O . PHE A 1 82 ? -7.894 -2.702 -8.734 1.00 74.75 82 PHE A O 1
ATOM 685 N N . ALA A 1 83 ? -9.815 -1.589 -9.050 1.00 80.81 83 ALA A N 1
ATOM 686 C CA . ALA A 1 83 ? -9.785 -1.654 -10.508 1.00 80.81 83 ALA A CA 1
ATOM 687 C C . ALA A 1 83 ? -8.570 -0.932 -11.108 1.00 80.81 83 ALA A C 1
ATOM 689 O O . ALA A 1 83 ? -7.945 -1.467 -12.019 1.00 80.81 83 ALA A O 1
ATOM 690 N N . LEU A 1 84 ? -8.200 0.239 -10.581 1.00 80.25 84 LEU A N 1
ATOM 691 C CA . LEU A 1 84 ? -7.018 0.988 -11.015 1.00 80.25 84 LEU A CA 1
ATOM 692 C C . LEU A 1 84 ? -5.728 0.207 -10.753 1.00 80.25 84 LEU A C 1
ATOM 694 O O . LEU A 1 84 ? -4.883 0.121 -11.637 1.00 80.25 84 LEU A O 1
ATOM 698 N N . ASN A 1 85 ? -5.601 -0.430 -9.588 1.00 80.81 85 ASN A N 1
ATOM 699 C CA . ASN A 1 85 ? -4.438 -1.265 -9.288 1.00 80.81 85 ASN A CA 1
ATOM 700 C C . ASN A 1 85 ? -4.348 -2.496 -10.206 1.00 80.81 85 ASN A C 1
ATOM 702 O O . ASN A 1 85 ? -3.266 -2.843 -10.676 1.00 80.81 85 ASN A O 1
ATOM 706 N N . VAL A 1 86 ? -5.481 -3.142 -10.508 1.00 81.56 86 VAL A N 1
ATOM 707 C CA . VAL A 1 86 ? -5.532 -4.253 -11.477 1.00 81.56 86 VAL A CA 1
ATOM 708 C C . VAL A 1 86 ? -5.174 -3.770 -12.885 1.00 81.56 86 VAL A C 1
ATOM 710 O O . VAL A 1 86 ? -4.429 -4.442 -13.595 1.00 81.56 86 VAL A O 1
ATOM 713 N N . PHE A 1 87 ? -5.671 -2.602 -13.292 1.00 85.62 87 PHE A N 1
ATOM 714 C CA . PHE A 1 87 ? -5.369 -2.007 -14.591 1.00 85.62 87 PHE A CA 1
ATOM 715 C C . PHE A 1 87 ? -3.877 -1.683 -14.734 1.00 85.62 87 PHE A C 1
ATOM 717 O O . PHE A 1 87 ? -3.265 -2.076 -15.728 1.00 85.62 87 PHE A O 1
ATOM 724 N N . SER A 1 88 ? -3.272 -1.050 -13.724 1.00 80.56 88 SER A N 1
ATOM 725 C CA . SER A 1 88 ? -1.831 -0.769 -13.693 1.00 80.56 88 SER A CA 1
ATOM 726 C C . SER A 1 88 ? -0.992 -2.046 -13.730 1.00 80.56 88 SER A C 1
ATOM 728 O O . SER A 1 88 ? 0.030 -2.083 -14.419 1.00 80.56 88 SER A O 1
ATOM 730 N N . LEU A 1 89 ? -1.436 -3.118 -13.062 1.00 80.50 89 LEU A N 1
ATOM 731 C CA . LEU A 1 89 ? -0.766 -4.416 -13.117 1.00 80.50 89 LEU A CA 1
ATOM 732 C C . LEU A 1 89 ? -0.813 -5.019 -14.527 1.00 80.50 89 LEU A C 1
ATOM 734 O O . LEU A 1 89 ? 0.222 -5.400 -15.064 1.00 80.50 89 LEU A O 1
ATOM 738 N N . VAL A 1 90 ? -1.996 -5.092 -15.145 1.00 86.88 90 VAL A N 1
ATOM 739 C CA . VAL A 1 90 ? -2.176 -5.691 -16.481 1.00 86.88 90 VAL A CA 1
ATOM 740 C C . VAL A 1 90 ? -1.463 -4.876 -17.561 1.00 86.88 90 VAL A C 1
ATOM 742 O O . VAL A 1 90 ? -0.834 -5.457 -18.450 1.00 86.88 90 VAL A O 1
ATOM 745 N N . GLY A 1 91 ? -1.520 -3.545 -17.475 1.00 85.12 91 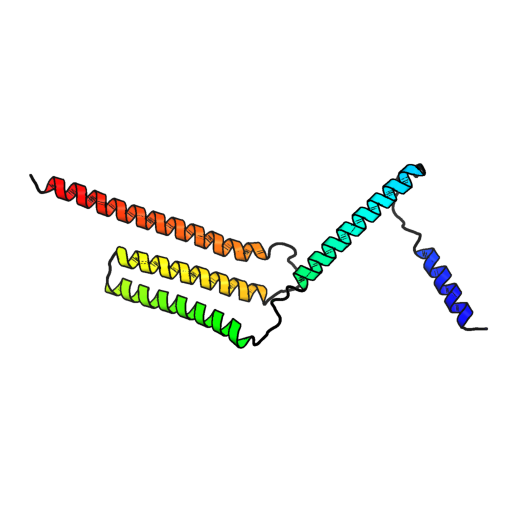GLY A N 1
ATOM 746 C CA . GLY A 1 91 ? -0.847 -2.643 -18.407 1.00 85.12 91 GLY A CA 1
ATOM 747 C C . GLY A 1 91 ? 0.668 -2.833 -18.391 1.00 85.12 91 GLY A C 1
ATOM 748 O O . GLY A 1 91 ? 1.266 -3.101 -19.435 1.00 85.12 91 GLY A O 1
ATOM 749 N N . ASN A 1 92 ? 1.282 -2.788 -17.205 1.00 84.44 92 ASN A N 1
ATOM 750 C CA . ASN A 1 92 ? 2.727 -2.972 -17.082 1.00 84.44 92 ASN A CA 1
ATOM 751 C C . ASN A 1 92 ? 3.169 -4.423 -17.316 1.00 84.44 92 ASN A C 1
ATOM 753 O O . ASN A 1 92 ? 4.242 -4.639 -17.873 1.00 84.44 92 ASN A O 1
ATOM 757 N N . LEU A 1 93 ? 2.345 -5.420 -16.973 1.00 85.56 93 LEU A N 1
ATOM 758 C CA . LEU A 1 93 ? 2.621 -6.828 -17.282 1.00 85.56 93 LEU A CA 1
ATOM 759 C C . LEU A 1 93 ? 2.693 -7.052 -18.793 1.00 85.56 93 LEU A C 1
ATOM 761 O O . LEU A 1 93 ? 3.628 -7.674 -19.292 1.00 85.56 93 LEU A O 1
ATOM 765 N N . THR A 1 94 ? 1.721 -6.511 -19.526 1.00 88.00 94 THR A N 1
ATOM 766 C CA . THR A 1 94 ? 1.672 -6.619 -20.986 1.00 88.00 94 THR A CA 1
ATOM 767 C C . THR A 1 94 ? 2.862 -5.890 -21.607 1.00 88.00 94 THR A C 1
ATOM 769 O O . THR A 1 94 ? 3.581 -6.471 -22.415 1.00 88.00 94 THR A O 1
ATOM 772 N N . ALA A 1 95 ? 3.144 -4.658 -21.174 1.00 86.81 95 ALA A N 1
ATOM 773 C CA . ALA A 1 95 ? 4.305 -3.900 -21.641 1.00 86.81 95 ALA A CA 1
ATOM 774 C C . ALA A 1 95 ? 5.641 -4.610 -21.346 1.00 86.81 95 ALA A C 1
ATOM 776 O O . ALA A 1 95 ? 6.535 -4.607 -22.190 1.00 86.81 95 ALA A O 1
ATOM 777 N N . SER A 1 96 ? 5.762 -5.261 -20.186 1.00 86.38 96 SER A N 1
ATOM 778 C CA . SER A 1 96 ? 6.947 -6.032 -19.798 1.00 86.38 96 SER A CA 1
ATOM 779 C C . SER A 1 96 ? 7.151 -7.261 -20.684 1.00 86.38 96 SER A C 1
ATOM 781 O O . SER A 1 96 ? 8.247 -7.461 -21.208 1.00 86.38 96 SER A O 1
ATOM 783 N N . ILE A 1 97 ? 6.087 -8.031 -20.943 1.00 86.38 97 ILE A N 1
ATOM 784 C CA . ILE A 1 97 ? 6.143 -9.199 -21.836 1.00 86.38 97 ILE A CA 1
ATOM 785 C C . ILE A 1 97 ? 6.516 -8.782 -23.264 1.00 86.38 97 ILE A C 1
ATOM 787 O O . ILE A 1 97 ? 7.310 -9.465 -23.907 1.00 86.38 97 ILE A O 1
ATOM 791 N N . LEU A 1 98 ? 5.964 -7.669 -23.763 1.00 87.19 98 LEU A N 1
ATOM 792 C CA . LEU A 1 98 ? 6.283 -7.187 -25.107 1.00 87.19 98 LEU A CA 1
ATOM 793 C C . LEU A 1 98 ? 7.689 -6.589 -25.214 1.00 87.19 98 LEU A C 1
ATOM 795 O O . LEU A 1 98 ? 8.329 -6.760 -26.248 1.00 87.19 98 LEU A O 1
ATOM 799 N N . SER A 1 99 ? 8.159 -5.865 -24.195 1.00 87.06 99 SER A N 1
ATOM 800 C CA . SER A 1 99 ? 9.435 -5.155 -24.295 1.00 87.06 99 SER A CA 1
ATOM 801 C C . SER A 1 99 ? 10.646 -5.978 -23.870 1.00 87.06 99 SER A C 1
ATOM 803 O O . SER A 1 99 ? 11.734 -5.693 -24.360 1.00 87.06 99 SER A O 1
ATOM 805 N N . GLY A 1 100 ? 10.510 -6.925 -22.936 1.00 80.25 100 GLY A N 1
ATOM 806 C CA . GLY A 1 100 ? 11.623 -7.757 -22.456 1.00 80.25 100 GLY A CA 1
ATOM 807 C C . GLY A 1 100 ? 12.779 -7.002 -21.777 1.00 80.25 100 GLY A C 1
ATOM 808 O O . GLY A 1 100 ? 13.830 -7.590 -21.538 1.00 80.25 100 GLY A O 1
ATOM 809 N N . SER A 1 101 ? 12.610 -5.714 -21.467 1.00 81.25 101 SER A N 1
ATOM 810 C CA . SER A 1 101 ? 13.673 -4.845 -20.950 1.00 81.25 101 SER A CA 1
ATOM 811 C C . SER A 1 101 ? 13.670 -4.778 -19.425 1.00 81.25 101 SER A C 1
ATOM 813 O O . SER A 1 101 ? 12.619 -4.592 -18.807 1.00 81.25 101 SER A O 1
ATOM 815 N N . LEU A 1 102 ? 14.864 -4.800 -18.822 1.00 78.31 102 LEU A N 1
ATOM 816 C CA . LEU A 1 102 ? 15.061 -4.647 -17.372 1.00 78.31 102 LEU A CA 1
ATOM 817 C C . LEU A 1 102 ? 14.414 -3.362 -16.821 1.00 78.31 102 LEU A C 1
ATOM 819 O O . LEU A 1 102 ? 13.807 -3.380 -15.754 1.00 78.31 102 LEU A O 1
ATOM 823 N N . SER A 1 103 ? 14.460 -2.265 -17.584 1.00 80.81 103 SER A N 1
ATOM 824 C CA . SER A 1 103 ? 13.847 -0.987 -17.195 1.00 80.81 103 SER A CA 1
ATOM 825 C C . SER A 1 103 ? 12.319 -1.062 -17.063 1.00 80.81 103 SER A C 1
ATOM 827 O O . SER A 1 103 ? 11.764 -0.514 -16.117 1.00 80.81 103 SER A O 1
ATOM 829 N N . ILE A 1 104 ? 11.632 -1.783 -17.952 1.00 84.12 104 ILE A N 1
ATOM 830 C CA . ILE A 1 104 ? 10.163 -1.909 -17.913 1.00 84.12 104 ILE A CA 1
ATOM 831 C C . ILE A 1 104 ? 9.734 -2.942 -16.869 1.00 84.12 104 ILE A C 1
ATOM 833 O O . ILE A 1 104 ? 8.672 -2.806 -16.259 1.00 84.12 104 ILE A O 1
ATOM 837 N N . MET A 1 105 ? 10.589 -3.929 -16.588 1.00 82.88 105 MET A N 1
ATOM 838 C CA . MET A 1 105 ? 10.394 -4.843 -15.466 1.00 82.88 105 MET A CA 1
ATOM 839 C C . MET A 1 105 ? 10.368 -4.097 -14.121 1.00 82.88 105 MET A C 1
ATOM 841 O O . MET A 1 105 ? 9.553 -4.436 -13.268 1.00 82.88 105 MET A O 1
ATOM 845 N N . SER A 1 106 ? 11.182 -3.046 -13.952 1.00 82.31 106 SER A N 1
ATOM 846 C CA . SER A 1 106 ? 11.126 -2.162 -12.774 1.00 82.31 106 SER A CA 1
ATOM 847 C C . SER A 1 106 ? 9.740 -1.561 -12.584 1.00 82.31 106 SER A C 1
ATOM 849 O O . SER A 1 106 ? 9.124 -1.729 -11.538 1.00 82.31 106 SER A O 1
ATOM 851 N N . THR A 1 107 ? 9.223 -0.914 -13.631 1.00 83.25 107 THR A N 1
ATOM 852 C CA . THR A 1 107 ? 7.919 -0.242 -13.601 1.00 83.25 107 THR A CA 1
ATOM 853 C C . THR A 1 107 ? 6.778 -1.235 -13.362 1.00 83.25 107 THR A C 1
ATOM 855 O O . THR A 1 107 ? 5.782 -0.912 -12.707 1.00 83.25 107 THR A O 1
ATOM 858 N N . PHE A 1 108 ? 6.932 -2.471 -13.844 1.00 84.81 108 PHE A N 1
ATOM 859 C CA . PHE A 1 108 ? 6.029 -3.572 -13.528 1.00 84.81 108 PHE A CA 1
ATOM 860 C C . PHE A 1 108 ? 6.063 -3.966 -12.047 1.00 84.81 108 PHE A C 1
ATOM 862 O O . PHE A 1 108 ? 4.997 -4.103 -11.446 1.00 84.81 108 PHE A O 1
ATOM 869 N N . VAL A 1 109 ? 7.248 -4.120 -11.451 1.00 82.62 109 VAL A N 1
ATOM 870 C CA . VAL A 1 109 ? 7.392 -4.457 -10.025 1.00 82.62 109 VAL A CA 1
ATOM 871 C C . VAL A 1 109 ? 6.821 -3.352 -9.139 1.00 82.62 109 VAL A C 1
ATOM 873 O O . VAL A 1 109 ? 6.094 -3.667 -8.199 1.00 82.62 109 VAL A O 1
ATOM 876 N N . ASP A 1 110 ? 7.059 -2.084 -9.471 1.00 81.56 110 ASP A N 1
ATOM 877 C CA . ASP A 1 110 ? 6.488 -0.947 -8.739 1.00 81.56 110 ASP A CA 1
ATOM 878 C C . ASP A 1 110 ? 4.950 -0.999 -8.749 1.00 81.56 110 ASP A C 1
ATOM 880 O O . ASP A 1 110 ? 4.303 -0.997 -7.701 1.00 81.56 110 ASP A O 1
ATOM 884 N N . SER A 1 111 ? 4.357 -1.195 -9.929 1.00 81.00 111 SER A N 1
ATOM 885 C CA . SER A 1 111 ? 2.897 -1.281 -10.087 1.00 81.00 111 SER A CA 1
ATOM 886 C C . SER A 1 111 ? 2.286 -2.527 -9.426 1.00 81.00 111 SER A C 1
ATOM 888 O O . SER A 1 111 ? 1.133 -2.513 -8.989 1.00 81.00 111 SER A O 1
ATOM 890 N N . LEU A 1 112 ? 3.044 -3.624 -9.343 1.00 81.00 112 LEU A N 1
ATOM 891 C CA . LEU A 1 112 ? 2.654 -4.831 -8.615 1.00 81.00 112 LEU A CA 1
ATOM 892 C C . LEU A 1 112 ? 2.656 -4.596 -7.098 1.00 81.00 112 LEU A C 1
ATOM 894 O O . LEU A 1 112 ? 1.753 -5.077 -6.411 1.00 81.00 112 LEU A O 1
ATOM 898 N N . MET A 1 113 ? 3.631 -3.852 -6.572 1.00 80.19 113 MET A N 1
ATOM 899 C CA . MET A 1 113 ? 3.688 -3.501 -5.149 1.00 80.19 113 MET A CA 1
ATOM 900 C C . MET A 1 113 ? 2.525 -2.590 -4.744 1.00 80.19 113 MET A C 1
ATOM 902 O O . MET A 1 113 ? 1.922 -2.813 -3.692 1.00 80.19 113 MET A O 1
ATOM 906 N N . ASP A 1 114 ? 2.125 -1.656 -5.608 1.00 80.62 114 ASP A N 1
ATOM 907 C CA . ASP A 1 114 ? 0.932 -0.825 -5.393 1.00 80.62 114 ASP A CA 1
ATOM 908 C C . ASP A 1 114 ? -0.356 -1.668 -5.340 1.00 80.62 114 ASP A C 1
ATOM 910 O O . ASP A 1 114 ? -1.205 -1.492 -4.451 1.00 80.62 114 ASP A O 1
ATOM 914 N N . PHE A 1 115 ? -0.466 -2.671 -6.220 1.00 78.44 115 PHE A N 1
ATOM 915 C CA . PHE A 1 115 ? -1.566 -3.634 -6.182 1.00 78.44 115 PHE A CA 1
ATOM 916 C C . PHE A 1 115 ? -1.582 -4.449 -4.886 1.00 78.44 115 PHE A C 1
ATOM 918 O O . PHE A 1 115 ? -2.649 -4.620 -4.289 1.00 78.44 115 PHE A O 1
ATOM 925 N N . LEU A 1 116 ? -0.424 -4.916 -4.414 1.00 78.44 116 LEU A N 1
ATOM 926 C CA . LEU A 1 116 ? -0.315 -5.640 -3.146 1.00 78.44 116 LEU A CA 1
ATOM 927 C C . LEU A 1 116 ? -0.712 -4.759 -1.957 1.00 78.44 116 LEU A C 1
ATOM 929 O O . LEU A 1 116 ? -1.462 -5.217 -1.093 1.00 78.44 116 LEU A O 1
ATOM 933 N N . CYS A 1 117 ? -0.298 -3.492 -1.947 1.00 75.88 117 CYS A N 1
ATOM 934 C CA . CYS A 1 117 ? -0.687 -2.518 -0.929 1.00 75.88 117 CYS A CA 1
ATOM 935 C C . CYS A 1 117 ? -2.218 -2.360 -0.861 1.00 75.88 117 CYS A C 1
ATOM 937 O O . CYS A 1 117 ? -2.832 -2.495 0.204 1.00 75.88 117 CYS A O 1
ATOM 939 N N . SER A 1 118 ? -2.867 -2.198 -2.015 1.00 75.50 118 SER A N 1
ATOM 940 C CA . SER A 1 118 ? -4.328 -2.069 -2.089 1.00 75.50 118 SER A CA 1
ATOM 941 C C . SER A 1 118 ? -5.073 -3.376 -1.787 1.00 75.50 118 SER A C 1
ATOM 943 O O . SER A 1 118 ? -6.143 -3.356 -1.171 1.00 75.50 118 SER A O 1
ATOM 945 N N . ALA A 1 119 ? -4.516 -4.531 -2.159 1.00 73.19 119 ALA A N 1
ATOM 946 C CA . ALA A 1 119 ? -5.073 -5.842 -1.831 1.00 73.19 119 ALA A CA 1
ATOM 947 C C . ALA A 1 119 ? -5.030 -6.123 -0.320 1.00 73.19 119 ALA A C 1
ATOM 949 O O . ALA A 1 119 ? -5.999 -6.647 0.242 1.00 73.19 119 ALA A O 1
ATOM 950 N N . VAL A 1 120 ? -3.942 -5.736 0.349 1.00 76.44 120 VAL A N 1
ATOM 951 C CA . VAL A 1 120 ? -3.792 -5.811 1.808 1.00 76.44 120 VAL A CA 1
ATOM 952 C C . VAL A 1 120 ? -4.802 -4.894 2.504 1.00 76.44 120 VAL A C 1
ATOM 954 O O . VAL A 1 120 ? -5.514 -5.362 3.393 1.00 76.44 120 VAL A O 1
ATOM 957 N N . MET A 1 121 ? -4.952 -3.642 2.054 1.00 73.19 121 MET A N 1
ATOM 958 C CA . MET A 1 121 ? -5.946 -2.695 2.588 1.00 73.19 121 MET A CA 1
ATOM 959 C C . MET A 1 121 ? -7.381 -3.241 2.464 1.00 73.19 121 MET A C 1
ATOM 961 O O . MET A 1 121 ? -8.147 -3.259 3.427 1.00 73.19 121 MET A O 1
ATOM 965 N N . ASN A 1 122 ? -7.738 -3.773 1.293 1.00 65.75 122 ASN A N 1
ATOM 966 C CA . ASN A 1 122 ? -9.048 -4.383 1.053 1.00 65.75 122 ASN A CA 1
ATOM 967 C C . ASN A 1 122 ? -9.260 -5.667 1.881 1.00 65.75 122 ASN A C 1
ATOM 969 O O . ASN A 1 122 ? -10.377 -5.957 2.309 1.00 65.75 122 ASN A O 1
ATOM 973 N N . THR A 1 123 ? -8.198 -6.431 2.145 1.00 64.25 123 THR A N 1
ATOM 974 C CA . THR A 1 123 ? -8.260 -7.596 3.041 1.00 64.25 123 THR A CA 1
ATOM 975 C C . THR A 1 123 ? -8.480 -7.164 4.488 1.00 64.25 123 THR A C 1
ATOM 977 O O . THR A 1 123 ? -9.288 -7.783 5.178 1.00 64.25 123 THR A O 1
ATOM 980 N N . CYS A 1 124 ? -7.837 -6.076 4.926 1.00 65.62 124 CYS A N 1
ATOM 981 C CA . CYS A 1 124 ? -8.058 -5.472 6.237 1.00 65.62 124 CYS A CA 1
ATOM 982 C C . CYS A 1 124 ? -9.528 -5.067 6.427 1.00 65.62 124 CYS A C 1
ATOM 984 O O . CYS A 1 124 ? -10.158 -5.488 7.397 1.00 65.62 124 CYS A O 1
ATOM 986 N N . MET A 1 125 ? -10.106 -4.368 5.441 1.00 65.44 125 MET A N 1
ATOM 987 C CA . MET A 1 125 ? -11.512 -3.944 5.451 1.00 65.44 125 MET A CA 1
ATOM 988 C C . MET A 1 125 ? -12.472 -5.134 5.643 1.00 65.44 125 MET A C 1
ATOM 990 O O . MET A 1 125 ? -13.353 -5.105 6.499 1.00 65.44 125 MET A O 1
ATOM 994 N N . ARG A 1 126 ? -12.238 -6.242 4.923 1.00 62.66 126 ARG A N 1
ATOM 995 C CA . ARG A 1 126 ? -13.046 -7.475 5.037 1.00 62.66 126 ARG A CA 1
ATOM 996 C C . ARG A 1 126 ? -12.849 -8.215 6.361 1.00 62.66 126 ARG A C 1
ATOM 998 O O . ARG A 1 126 ? -13.758 -8.909 6.815 1.00 62.66 126 ARG A O 1
ATOM 1005 N N . LEU A 1 127 ? -11.658 -8.123 6.954 1.00 61.81 127 LEU A N 1
ATOM 1006 C CA . LEU A 1 127 ? -11.357 -8.721 8.258 1.00 61.81 127 LEU A CA 1
ATOM 1007 C C . LEU A 1 127 ? -12.026 -7.945 9.398 1.00 61.81 127 LEU A C 1
ATOM 1009 O O . LEU A 1 127 ? -12.462 -8.548 10.376 1.00 61.81 127 LEU A O 1
ATOM 1013 N N . ILE A 1 128 ? -12.130 -6.622 9.259 1.00 58.59 128 ILE A N 1
ATOM 1014 C CA . ILE A 1 128 ? -12.825 -5.746 10.208 1.00 58.59 128 ILE A CA 1
ATOM 1015 C C . ILE A 1 128 ? -14.341 -6.017 10.192 1.00 58.59 128 ILE A C 1
ATOM 1017 O O . ILE A 1 128 ? -14.965 -6.029 11.253 1.00 58.59 128 ILE A O 1
ATOM 1021 N N . GLU A 1 129 ? -14.920 -6.319 9.026 1.00 59.31 129 GLU A N 1
ATOM 1022 C CA . GLU A 1 129 ? -16.357 -6.599 8.854 1.00 59.31 129 GLU A CA 1
ATOM 1023 C C . GLU A 1 129 ? -16.841 -7.936 9.455 1.00 59.31 129 GLU A C 1
ATOM 1025 O O . GLU A 1 129 ? -18.041 -8.099 9.680 1.00 59.31 129 GLU A O 1
ATOM 1030 N N . LYS A 1 130 ? -15.952 -8.897 9.754 1.00 51.50 130 LYS A N 1
ATOM 1031 C CA . LYS A 1 130 ? -16.323 -10.208 10.331 1.00 51.50 130 LYS A CA 1
ATOM 1032 C C . LYS A 1 130 ? -15.765 -10.413 11.748 1.00 51.50 130 LYS A C 1
ATOM 1034 O O . LYS A 1 130 ? -14.782 -11.135 11.918 1.00 51.50 130 LYS A O 1
ATOM 1039 N N . PRO A 1 131 ? -16.378 -9.832 12.795 1.00 52.03 131 PRO A N 1
ATOM 1040 C CA . PRO A 1 131 ? -15.977 -10.103 14.166 1.00 52.03 131 PRO A CA 1
ATOM 1041 C C . PRO A 1 131 ? -16.717 -11.328 14.721 1.00 52.03 131 PRO A C 1
ATOM 1043 O O . PRO A 1 131 ? -17.902 -11.258 15.044 1.00 52.03 131 PRO A O 1
ATOM 1046 N N . ASP A 1 132 ? -16.005 -12.440 14.907 1.00 53.47 132 ASP A N 1
ATOM 1047 C CA . ASP A 1 132 ? -16.464 -13.483 15.825 1.00 53.47 132 ASP A CA 1
ATOM 1048 C C . ASP A 1 132 ? -16.144 -13.053 17.267 1.00 53.47 132 ASP A C 1
ATOM 1050 O O . ASP A 1 132 ? -15.029 -12.632 17.593 1.00 53.47 132 ASP A O 1
ATOM 1054 N N . THR A 1 133 ? -17.164 -13.058 18.120 1.00 53.59 133 THR A N 1
ATOM 1055 C CA . THR A 1 133 ? -17.219 -12.257 19.357 1.00 53.59 133 THR A CA 1
ATOM 1056 C C . THR A 1 133 ? -16.393 -12.842 20.510 1.00 53.59 133 THR A C 1
ATOM 1058 O O . THR A 1 133 ? -16.181 -12.160 21.510 1.00 53.59 133 THR A O 1
ATOM 1061 N N . PHE A 1 134 ? -15.873 -14.069 20.410 1.00 51.69 134 PHE A N 1
ATOM 1062 C CA . PHE A 1 134 ? -15.514 -14.802 21.629 1.00 51.69 134 PHE A CA 1
ATOM 1063 C C . PHE A 1 134 ? -14.019 -14.918 21.991 1.00 51.69 134 PHE A C 1
ATOM 1065 O O . PHE A 1 134 ? -13.738 -15.271 23.130 1.00 51.69 134 PHE A O 1
ATOM 1072 N N . ASN A 1 135 ? -13.040 -14.610 21.123 1.00 54.03 135 ASN A N 1
ATOM 1073 C CA . ASN A 1 135 ? -11.647 -15.023 21.420 1.00 54.03 135 ASN A CA 1
ATOM 1074 C C . ASN A 1 135 ? -10.482 -14.048 21.161 1.00 54.03 135 ASN A C 1
ATOM 1076 O O . ASN A 1 135 ? -9.338 -14.496 21.169 1.00 54.03 135 ASN A O 1
ATOM 1080 N N . TYR A 1 136 ? -10.673 -12.731 20.990 1.00 43.50 136 TYR A N 1
ATOM 1081 C CA . TYR A 1 136 ? -9.485 -11.875 20.790 1.00 43.50 136 TYR A CA 1
ATOM 1082 C C . TYR A 1 136 ? -9.582 -10.424 21.297 1.00 43.50 136 TYR A C 1
ATOM 1084 O O . TYR A 1 136 ? -9.849 -9.496 20.524 1.00 43.50 136 TYR A O 1
ATOM 1092 N N . PRO A 1 137 ? -9.314 -10.177 22.596 1.00 52.25 137 PRO A N 1
ATOM 1093 C CA . PRO A 1 137 ? -9.041 -8.844 23.108 1.00 52.25 137 PRO A CA 1
ATOM 1094 C C . PRO A 1 137 ? -7.556 -8.503 22.880 1.00 52.25 137 PRO A C 1
ATOM 1096 O O . PRO A 1 137 ? -6.671 -9.165 23.403 1.00 52.25 137 PRO A O 1
ATOM 1099 N N . ARG A 1 138 ? -7.291 -7.413 22.149 1.00 44.88 138 ARG A N 1
ATOM 1100 C CA . ARG A 1 138 ? -5.965 -6.801 21.892 1.00 44.88 138 ARG A CA 1
ATOM 1101 C C . ARG A 1 138 ? -5.063 -7.483 20.848 1.00 44.88 138 ARG A C 1
ATOM 1103 O O . ARG A 1 138 ? -4.065 -8.116 21.160 1.00 44.88 138 ARG A O 1
ATOM 1110 N N . GLY A 1 139 ? -5.327 -7.160 19.583 1.00 51.53 139 GLY A N 1
ATOM 1111 C CA . GLY A 1 139 ? -4.315 -7.250 18.519 1.00 51.53 139 GLY A CA 1
ATOM 1112 C C . GLY A 1 139 ? -4.775 -6.843 17.113 1.00 51.53 139 GLY A C 1
ATOM 1113 O O . GLY A 1 139 ? -4.066 -7.116 16.155 1.00 51.53 139 GLY A O 1
ATOM 1114 N N . LYS A 1 140 ? -5.932 -6.177 16.969 1.00 52.84 140 LYS A N 1
ATOM 1115 C CA . LYS A 1 140 ? -6.574 -5.896 15.669 1.00 52.84 140 LYS A CA 1
ATOM 1116 C C . LYS A 1 140 ? -5.742 -5.004 14.731 1.00 52.84 140 LYS A C 1
ATOM 1118 O O . LYS A 1 140 ? -5.555 -5.362 13.580 1.00 52.84 140 LYS A O 1
ATOM 1123 N N . HIS A 1 141 ? -5.127 -3.938 15.245 1.00 52.47 141 HIS A N 1
ATOM 1124 C CA . HIS A 1 141 ? -4.255 -3.046 14.459 1.00 52.47 141 HIS A CA 1
ATOM 1125 C C . HIS A 1 141 ? -2.937 -3.715 14.017 1.00 52.47 141 HIS A C 1
ATOM 1127 O O . HIS A 1 141 ? -2.225 -3.218 13.148 1.00 52.47 141 HIS A O 1
ATOM 1133 N N . ARG A 1 142 ? -2.553 -4.847 14.626 1.00 61.75 142 ARG A N 1
ATOM 1134 C CA . ARG A 1 142 ? -1.269 -5.484 14.311 1.00 61.75 142 ARG A CA 1
ATOM 1135 C C . ARG A 1 142 ? -1.305 -6.144 12.941 1.00 61.75 142 ARG A C 1
ATOM 1137 O O . ARG A 1 142 ? -0.347 -5.985 12.209 1.00 61.75 142 ARG A O 1
ATOM 1144 N N . LEU A 1 143 ? -2.389 -6.824 12.569 1.00 57.19 143 LEU A N 1
ATOM 1145 C CA . LEU A 1 143 ? -2.486 -7.487 11.261 1.00 57.19 143 LEU A CA 1
ATOM 1146 C C . LEU A 1 143 ? -2.569 -6.482 10.100 1.00 57.19 143 LEU A C 1
ATOM 1148 O O . LEU A 1 143 ? -1.933 -6.694 9.073 1.00 57.19 143 LEU A O 1
ATOM 1152 N N . GLU A 1 144 ? -3.270 -5.366 10.301 1.00 54.75 144 GLU A N 1
ATOM 1153 C CA . GLU A 1 144 ? -3.332 -4.238 9.363 1.00 54.75 144 GLU A CA 1
ATOM 1154 C C . GLU A 1 144 ? -1.950 -3.612 9.130 1.00 54.75 144 GLU A C 1
ATOM 1156 O O . GLU A 1 144 ? -1.477 -3.501 7.999 1.00 54.75 144 GLU A O 1
ATOM 1161 N N . LEU A 1 145 ? -1.253 -3.290 10.223 1.00 68.00 145 LEU A N 1
ATOM 1162 C CA . LEU A 1 145 ? 0.055 -2.644 10.169 1.00 68.00 145 LEU A CA 1
ATOM 1163 C C . LEU A 1 145 ? 1.166 -3.592 9.693 1.00 68.00 145 LEU A C 1
ATOM 1165 O O . LEU A 1 145 ? 2.105 -3.151 9.037 1.00 68.00 145 LEU A O 1
ATOM 1169 N N . ILE A 1 146 ? 1.064 -4.893 9.986 1.00 74.06 146 ILE A N 1
ATOM 1170 C CA . ILE A 1 146 ? 2.013 -5.907 9.501 1.00 74.06 146 ILE A CA 1
ATOM 1171 C C . ILE A 1 146 ? 1.993 -5.968 7.969 1.00 74.06 146 ILE A C 1
ATOM 1173 O O . ILE A 1 146 ? 3.053 -6.096 7.361 1.00 74.06 146 ILE A O 1
ATOM 1177 N N . GLY A 1 147 ? 0.826 -5.827 7.335 1.00 67.12 147 GLY A N 1
ATOM 1178 C CA . GLY A 1 147 ? 0.722 -5.812 5.876 1.00 67.12 147 GLY A CA 1
ATOM 1179 C C . GLY A 1 147 ? 1.433 -4.613 5.238 1.00 67.12 147 GLY A C 1
ATOM 1180 O O . GLY A 1 147 ? 2.221 -4.781 4.308 1.00 67.12 147 GLY A O 1
ATOM 1181 N N . VAL A 1 148 ? 1.239 -3.418 5.802 1.00 68.75 148 VAL A N 1
ATOM 1182 C CA . VAL A 1 148 ? 1.946 -2.196 5.374 1.00 68.75 148 VAL A CA 1
ATOM 1183 C C . VAL A 1 148 ? 3.456 -2.304 5.633 1.00 68.75 148 VAL A C 1
ATOM 1185 O O . VAL A 1 148 ? 4.259 -1.909 4.791 1.00 68.75 148 VAL A O 1
ATOM 1188 N N . LEU A 1 149 ? 3.862 -2.903 6.757 1.00 76.88 149 LEU A N 1
ATOM 1189 C CA . LEU A 1 149 ? 5.270 -3.122 7.104 1.00 76.88 149 LEU A CA 1
ATOM 1190 C C . LEU A 1 149 ? 5.968 -4.071 6.120 1.00 76.88 149 LEU A C 1
ATOM 1192 O O . LEU A 1 149 ? 7.086 -3.798 5.688 1.00 76.88 149 LEU A O 1
ATOM 1196 N N . ILE A 1 150 ? 5.310 -5.168 5.740 1.00 78.19 150 ILE A N 1
ATOM 1197 C CA . ILE A 1 150 ? 5.845 -6.108 4.748 1.00 78.19 150 ILE A CA 1
ATOM 1198 C C . ILE A 1 150 ? 5.941 -5.428 3.377 1.00 78.19 150 ILE A C 1
ATOM 1200 O O . ILE A 1 150 ? 6.964 -5.568 2.711 1.00 78.19 150 ILE A O 1
ATOM 1204 N N . SER A 1 151 ? 4.941 -4.630 2.988 1.00 70.50 151 SER A N 1
ATOM 1205 C CA . SER A 1 151 ? 4.978 -3.846 1.745 1.00 70.50 151 SER A CA 1
ATOM 1206 C C . SER A 1 151 ? 6.154 -2.865 1.717 1.00 70.50 151 SER A C 1
ATOM 1208 O O . SER A 1 151 ? 6.845 -2.759 0.707 1.00 70.50 151 SER A O 1
ATOM 1210 N N . ALA A 1 152 ? 6.428 -2.189 2.835 1.00 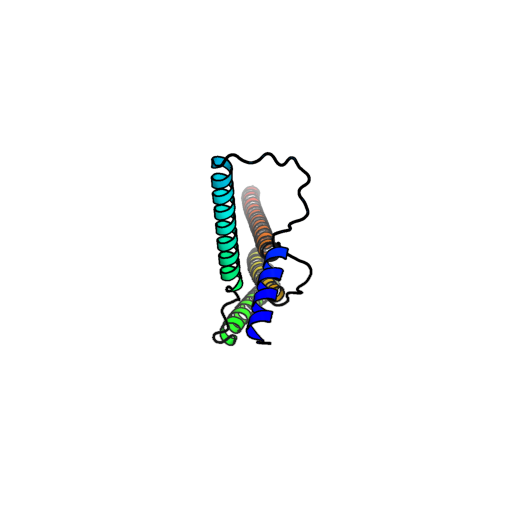78.56 152 ALA A N 1
ATOM 1211 C CA . ALA A 1 152 ? 7.560 -1.273 2.948 1.00 78.56 152 ALA A CA 1
ATOM 1212 C C . ALA A 1 152 ? 8.908 -1.999 2.809 1.00 78.56 152 ALA A C 1
ATOM 1214 O O . ALA A 1 152 ? 9.811 -1.516 2.127 1.00 78.56 152 ALA A O 1
ATOM 1215 N N . ILE A 1 153 ? 9.036 -3.184 3.413 1.00 85.31 153 ILE A N 1
ATOM 1216 C CA . ILE A 1 153 ? 10.240 -4.015 3.301 1.00 85.31 153 ILE A CA 1
ATOM 1217 C C . ILE A 1 153 ? 10.440 -4.487 1.853 1.00 85.31 153 ILE A C 1
ATOM 1219 O O . ILE A 1 153 ? 11.553 -4.412 1.336 1.00 85.31 153 ILE A O 1
ATOM 1223 N N . LEU A 1 154 ? 9.376 -4.924 1.172 1.00 80.19 154 LEU A N 1
ATOM 1224 C CA . LEU A 1 154 ? 9.441 -5.342 -0.231 1.00 80.19 154 LEU A CA 1
ATOM 1225 C C . LEU A 1 154 ? 9.822 -4.186 -1.165 1.00 80.19 154 LEU A C 1
ATOM 1227 O O . LEU A 1 154 ? 10.677 -4.374 -2.026 1.00 80.19 154 LEU A O 1
ATOM 1231 N N . MET A 1 155 ? 9.262 -2.989 -0.959 1.00 82.88 155 MET A N 1
ATOM 1232 C CA . MET A 1 155 ? 9.612 -1.793 -1.735 1.00 82.88 155 MET A CA 1
ATOM 1233 C C . MET A 1 155 ? 11.076 -1.385 -1.516 1.00 82.88 155 MET A C 1
ATOM 1235 O O . MET A 1 155 ? 11.776 -1.037 -2.465 1.00 82.88 155 MET A O 1
ATOM 1239 N N . ALA A 1 156 ? 11.576 -1.495 -0.281 1.00 83.88 156 ALA A N 1
ATOM 1240 C CA . ALA A 1 156 ? 12.986 -1.263 0.013 1.00 83.88 156 ALA A CA 1
ATOM 1241 C C . ALA A 1 156 ? 13.890 -2.267 -0.720 1.00 83.88 156 ALA A C 1
ATOM 1243 O O . ALA A 1 156 ? 14.858 -1.863 -1.361 1.00 83.88 156 ALA A O 1
ATOM 1244 N N . PHE A 1 157 ? 13.562 -3.562 -0.685 1.00 87.38 157 PHE A N 1
ATOM 1245 C CA . PHE A 1 157 ? 14.330 -4.580 -1.407 1.00 87.38 157 PHE A CA 1
ATOM 1246 C C . PHE A 1 157 ? 14.268 -4.409 -2.927 1.00 87.38 157 PHE A C 1
ATOM 1248 O O . PHE A 1 157 ? 15.296 -4.570 -3.583 1.00 87.38 157 PHE A O 1
ATOM 1255 N N . ALA A 1 158 ? 13.110 -4.051 -3.485 1.00 82.88 158 ALA A N 1
ATOM 1256 C CA . ALA A 1 158 ? 12.954 -3.782 -4.913 1.00 82.88 158 ALA A CA 1
ATOM 1257 C C . ALA A 1 158 ? 13.814 -2.588 -5.354 1.00 82.88 158 ALA A C 1
ATOM 1259 O O . ALA A 1 158 ? 14.585 -2.713 -6.305 1.00 82.88 158 ALA A O 1
ATOM 1260 N N . ASN A 1 159 ? 13.773 -1.480 -4.608 1.00 85.62 159 ASN A N 1
ATOM 1261 C CA . ASN A 1 159 ? 14.594 -0.299 -4.884 1.00 85.62 159 ASN A CA 1
ATOM 1262 C C . ASN A 1 159 ? 16.091 -0.602 -4.789 1.00 85.62 159 ASN A C 1
ATOM 1264 O O . ASN A 1 159 ? 16.864 -0.150 -5.630 1.00 85.62 159 ASN A O 1
ATOM 1268 N N . ILE A 1 160 ? 16.511 -1.390 -3.794 1.00 89.56 160 ILE A N 1
ATOM 1269 C CA . ILE A 1 160 ? 17.910 -1.815 -3.662 1.00 89.56 160 ILE A CA 1
ATOM 1270 C C . ILE A 1 160 ? 18.305 -2.724 -4.833 1.00 89.56 160 ILE A C 1
ATOM 1272 O O . ILE A 1 160 ? 19.370 -2.532 -5.416 1.00 89.56 160 ILE A O 1
ATOM 1276 N N . GLY A 1 161 ? 17.454 -3.683 -5.207 1.00 88.50 161 GLY A N 1
ATOM 1277 C CA . GLY A 1 161 ? 17.681 -4.571 -6.347 1.00 88.50 161 GLY A CA 1
ATOM 1278 C C . GLY A 1 161 ? 17.833 -3.801 -7.658 1.00 88.50 161 GLY A C 1
ATOM 1279 O O . GLY A 1 161 ? 18.818 -3.991 -8.369 1.00 88.50 161 GLY A O 1
ATOM 1280 N N . MET A 1 162 ? 16.915 -2.873 -7.931 1.00 85.50 162 MET A N 1
ATOM 1281 C CA . MET A 1 162 ? 16.961 -2.007 -9.110 1.00 85.50 162 MET A CA 1
ATOM 1282 C C . MET A 1 162 ? 18.172 -1.074 -9.107 1.00 85.50 162 MET A C 1
ATOM 1284 O O . MET A 1 162 ? 18.814 -0.908 -10.142 1.00 85.50 162 MET A O 1
ATOM 1288 N N . ALA A 1 163 ? 18.532 -0.506 -7.953 1.00 87.88 163 ALA A N 1
ATOM 1289 C CA . ALA A 1 163 ? 19.729 0.318 -7.830 1.00 87.88 163 ALA A CA 1
ATOM 1290 C C . ALA A 1 163 ? 20.999 -0.491 -8.131 1.00 87.88 163 ALA A C 1
ATOM 1292 O O . ALA A 1 163 ? 21.840 -0.040 -8.902 1.00 87.88 163 ALA A O 1
ATOM 1293 N N . MET A 1 164 ? 21.127 -1.702 -7.577 1.00 90.38 164 MET A N 1
ATOM 1294 C CA . MET A 1 164 ? 22.268 -2.581 -7.863 1.00 90.38 164 MET A CA 1
ATOM 1295 C C . MET A 1 164 ? 22.333 -2.971 -9.340 1.00 90.38 164 MET A C 1
ATOM 1297 O O . MET A 1 164 ? 23.415 -2.940 -9.919 1.00 90.38 164 MET A O 1
ATOM 1301 N N . GLN A 1 165 ? 21.193 -3.298 -9.954 1.00 87.38 165 GLN A N 1
ATOM 1302 C CA . GLN A 1 165 ? 21.111 -3.590 -11.386 1.00 87.38 165 GLN A CA 1
ATOM 1303 C C . GLN A 1 165 ? 21.634 -2.403 -12.209 1.00 87.38 165 GLN A C 1
ATOM 1305 O O . GLN A 1 165 ? 22.533 -2.575 -13.025 1.00 87.38 165 GLN A O 1
ATOM 1310 N N . ALA A 1 166 ? 21.156 -1.191 -11.916 1.00 88.00 166 ALA A N 1
ATOM 1311 C CA . ALA A 1 166 ? 21.587 0.021 -12.605 1.00 88.00 166 ALA A CA 1
ATOM 1312 C C . ALA A 1 166 ? 23.086 0.317 -12.413 1.00 88.00 166 ALA A C 1
ATOM 1314 O O . ALA A 1 166 ? 23.765 0.702 -13.362 1.00 88.00 166 ALA A O 1
ATOM 1315 N N . PHE A 1 167 ? 23.631 0.120 -11.208 1.00 91.12 167 PHE A N 1
ATOM 1316 C CA . PHE A 1 167 ? 25.066 0.304 -10.966 1.00 91.12 167 PHE A CA 1
ATOM 1317 C C . PHE A 1 167 ? 25.926 -0.714 -11.716 1.00 91.12 167 PHE A C 1
ATOM 1319 O O . PHE A 1 167 ? 26.978 -0.341 -12.235 1.00 91.12 167 PHE A O 1
ATOM 1326 N N . ASN A 1 168 ? 25.488 -1.972 -11.790 1.00 90.00 168 ASN A N 1
ATOM 1327 C CA . ASN A 1 168 ? 26.193 -3.006 -12.544 1.00 90.00 168 ASN A CA 1
ATOM 1328 C C . ASN A 1 168 ? 26.203 -2.687 -14.044 1.00 90.00 168 ASN A C 1
ATOM 1330 O O . ASN A 1 168 ? 27.264 -2.761 -14.660 1.00 90.00 168 ASN A O 1
ATOM 1334 N N . ASP A 1 169 ? 25.070 -2.249 -14.600 1.00 87.50 169 ASP A N 1
ATOM 1335 C CA . ASP A 1 169 ? 24.966 -1.860 -16.011 1.00 87.50 169 ASP A CA 1
ATOM 1336 C C . ASP A 1 169 ? 25.906 -0.677 -16.343 1.00 87.50 169 ASP A C 1
ATOM 1338 O O . ASP A 1 169 ? 26.609 -0.694 -17.354 1.00 87.50 169 ASP A O 1
ATOM 1342 N N . ILE A 1 170 ? 26.001 0.327 -15.459 1.00 88.06 170 ILE A N 1
ATOM 1343 C CA . ILE A 1 170 ? 26.905 1.485 -15.630 1.00 88.06 170 ILE A CA 1
ATOM 1344 C C . ILE A 1 170 ? 28.387 1.083 -15.508 1.00 88.06 170 ILE A C 1
ATOM 1346 O O . ILE A 1 170 ? 29.247 1.592 -16.239 1.00 88.06 170 ILE A O 1
ATOM 1350 N N . ALA A 1 171 ? 28.715 0.194 -14.568 1.00 89.31 171 ALA A N 1
ATOM 1351 C CA . ALA A 1 171 ? 30.085 -0.272 -14.371 1.00 89.31 171 ALA A CA 1
ATOM 1352 C C . ALA A 1 171 ? 30.579 -1.085 -15.578 1.00 89.31 171 ALA A C 1
ATOM 1354 O O . ALA A 1 171 ? 31.716 -0.895 -16.017 1.00 89.31 171 ALA A O 1
ATOM 1355 N N . ASP A 1 172 ? 29.717 -1.926 -16.151 1.00 86.62 172 ASP A N 1
ATOM 1356 C CA . ASP A 1 172 ? 30.043 -2.726 -17.333 1.00 86.62 172 ASP A CA 1
ATOM 1357 C C . ASP A 1 172 ? 30.228 -1.853 -18.590 1.00 86.62 172 ASP A C 1
ATOM 1359 O O . ASP A 1 172 ? 31.181 -2.040 -19.355 1.00 86.62 172 ASP A O 1
ATOM 1363 N N . GLU A 1 173 ? 29.410 -0.804 -18.758 1.00 82.62 173 GLU A N 1
ATOM 1364 C CA . GLU A 1 173 ? 29.584 0.185 -19.836 1.00 82.62 173 GLU A CA 1
ATOM 1365 C C . GLU A 1 173 ? 30.933 0.929 -19.732 1.00 82.62 173 GLU A C 1
ATOM 1367 O O . GLU A 1 173 ? 31.582 1.243 -20.737 1.00 82.62 173 GLU A O 1
ATOM 1372 N N . SER A 1 174 ? 31.392 1.187 -18.505 1.00 78.38 174 SER A N 1
ATOM 1373 C CA . SER A 1 174 ? 32.663 1.873 -18.245 1.00 78.38 174 SER A CA 1
ATOM 1374 C C . SER A 1 174 ? 33.876 1.000 -18.594 1.00 78.38 174 SER A C 1
ATOM 1376 O O . SER A 1 174 ? 34.863 1.499 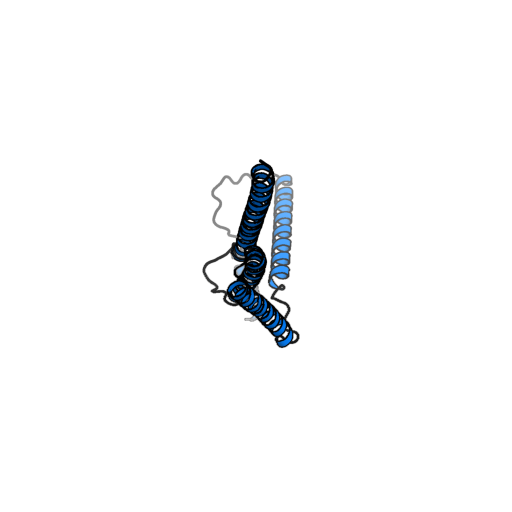-19.139 1.00 78.38 174 SER A O 1
ATOM 1378 N N . VAL A 1 175 ? 33.805 -0.308 -18.322 1.00 77.12 175 VAL A N 1
ATOM 1379 C CA . VAL A 1 175 ? 34.875 -1.274 -18.634 1.00 77.12 175 VAL A CA 1
ATOM 1380 C C . VAL A 1 175 ? 34.949 -1.558 -20.135 1.00 77.12 175 VAL A C 1
ATOM 1382 O O . VAL A 1 175 ? 36.039 -1.576 -20.713 1.00 77.12 175 VAL A O 1
ATOM 1385 N N . SER A 1 176 ? 33.803 -1.713 -20.797 1.00 76.81 176 SER A N 1
ATOM 1386 C CA . SER A 1 176 ? 33.745 -1.993 -22.237 1.00 76.81 176 SER A CA 1
ATOM 1387 C C . SER A 1 176 ? 34.227 -0.815 -23.100 1.00 76.81 176 SER A C 1
ATOM 1389 O O . SER A 1 176 ? 34.899 -1.038 -24.109 1.00 76.81 176 SER A O 1
ATOM 1391 N N . LYS A 1 177 ? 34.024 0.440 -22.670 1.00 67.00 177 LYS A N 1
ATOM 1392 C CA . LYS A 1 177 ? 34.612 1.623 -23.338 1.00 67.00 177 LYS A CA 1
ATOM 1393 C C . LYS A 1 177 ? 36.136 1.742 -23.187 1.00 67.00 177 LYS A C 1
ATOM 1395 O O . LYS A 1 177 ? 36.774 2.330 -24.058 1.00 67.00 177 LYS A O 1
ATOM 1400 N N . LEU A 1 178 ? 36.734 1.186 -22.131 1.00 67.75 178 LEU A N 1
ATOM 1401 C CA . LEU A 1 178 ? 38.192 1.188 -21.925 1.00 67.75 178 LEU A CA 1
ATOM 1402 C C . LEU A 1 178 ? 38.904 0.041 -22.668 1.00 67.75 178 LEU A C 1
ATOM 1404 O O . LEU A 1 178 ? 40.070 0.189 -23.022 1.00 67.75 178 LEU A O 1
ATOM 1408 N N . GLY A 1 179 ? 38.217 -1.076 -22.939 1.00 61.97 179 GLY A N 1
ATOM 1409 C CA . GLY A 1 179 ? 38.790 -2.250 -23.615 1.00 61.97 179 GLY A CA 1
ATOM 1410 C C . GLY A 1 179 ? 38.792 -2.216 -25.151 1.00 61.97 179 GLY A C 1
ATOM 1411 O O . GLY A 1 179 ? 39.521 -2.988 -25.763 1.00 61.97 179 GLY A O 1
ATOM 1412 N N . VAL A 1 180 ? 38.000 -1.344 -25.786 1.00 60.19 180 VAL A N 1
ATOM 1413 C CA . VAL A 1 180 ? 37.853 -1.280 -27.261 1.00 60.19 180 VAL A CA 1
ATOM 1414 C C . VAL A 1 180 ? 38.772 -0.229 -27.915 1.00 60.19 180 VAL A C 1
ATOM 1416 O O . VAL A 1 180 ? 38.940 -0.224 -29.129 1.00 60.19 180 VAL A O 1
ATOM 1419 N N . CYS A 1 181 ? 39.429 0.630 -27.131 1.00 54.16 181 CYS A N 1
ATOM 1420 C CA . CYS A 1 181 ? 40.393 1.626 -27.628 1.00 54.16 181 CYS A CA 1
ATOM 1421 C C . CYS A 1 181 ? 41.853 1.119 -27.705 1.00 54.16 181 CYS A C 1
ATOM 1423 O O . CYS A 1 181 ? 42.769 1.942 -27.732 1.00 54.16 181 CYS A O 1
ATOM 1425 N N . GLY A 1 182 ? 42.079 -0.201 -27.705 1.00 44.78 182 GLY A N 1
ATOM 1426 C CA . GLY A 1 182 ? 43.404 -0.833 -27.813 1.00 44.78 182 GLY A CA 1
ATOM 1427 C C . GLY A 1 182 ? 43.697 -1.386 -29.199 1.00 44.78 182 GLY A C 1
ATOM 1428 O O . GLY A 1 182 ? 42.808 -2.078 -29.740 1.00 44.78 182 GLY A O 1
#

pLDDT: mean 70.0, std 14.99, range [39.84, 93.38]